Protein AF-A0A0H1BG15-F1 (afdb_monomer)

InterPro domains:
  IPR001283 Cysteine-rich secretory protein-related [PR00837] (9-22)
  IPR001283 Cysteine-rich secretory protein-related [PR00837] (31-47)
  IPR001283 Cysteine-rich secretory protein-related [PR00837] (72-85)
  IPR001283 Cysteine-rich secretory protein-related [PTHR10334] (7-93)
  IPR014044 CAP domain [PF00188] (3-77)
  IPR014044 CAP domain [SM00198] (2-85)
  IPR018244 Allergen V5/Tpx-1-related, conserved site [PS01009] (32-42)
  IPR018244 Allergen V5/Tpx-1-related, conserved site [PS01010] (72-83)
  IPR035940 CAP superfamily [G3DSA:3.40.33.10] (1-97)
  IPR035940 CAP superfamily [SSF55797] (4-93)

Foldseek 3Di:
DDDQDPVRVLVCLCVLVVVADLVQGFDDPSNNSNLFVQFQQWDDKDKDKDAQEAPVPDDPPDPPPPRDHGIDMDMDIPPGTRDGDRVSSNVTPDDDDPPPPPPPPPVVVVVVVVVVVVVVVCCVVVPDD

Organism: NCBI:txid2060906

Structure (mmCIF, N/CA/C/O backbone):
data_AF-A0A0H1BG15-F1
#
_entry.id   AF-A0A0H1BG15-F1
#
loop_
_atom_site.group_PDB
_atom_site.id
_atom_site.type_symbol
_atom_site.label_atom_id
_atom_site.label_alt_id
_atom_site.label_comp_id
_atom_site.label_asym_id
_atom_site.label_entity_id
_atom_site.label_seq_id
_atom_site.pdbx_PDB_ins_code
_atom_site.Cartn_x
_atom_site.Cartn_y
_atom_site.Cartn_z
_atom_site.occupancy
_atom_site.B_iso_or_equiv
_atom_site.auth_seq_id
_atom_site.auth_comp_id
_atom_site.auth_asym_id
_atom_site.auth_atom_id
_atom_site.pdbx_PDB_model_num
ATOM 1 N N . MET A 1 1 ? 14.132 -10.898 -7.887 1.00 65.12 1 MET A N 1
ATOM 2 C CA . MET A 1 1 ? 12.730 -10.472 -7.578 1.00 65.12 1 MET A CA 1
ATOM 3 C C . MET A 1 1 ? 12.191 -9.408 -8.555 1.00 65.12 1 MET A C 1
ATOM 5 O O . MET A 1 1 ? 12.891 -8.433 -8.796 1.00 65.12 1 MET A O 1
ATOM 9 N N . GLY A 1 2 ? 10.955 -9.528 -9.066 1.00 79.50 2 GLY A N 1
ATOM 10 C CA . GLY A 1 2 ? 10.175 -8.401 -9.624 1.00 79.50 2 GLY A CA 1
ATOM 11 C C . GLY A 1 2 ? 9.036 -8.806 -10.576 1.00 79.50 2 GLY A C 1
ATOM 12 O O . GLY A 1 2 ? 8.804 -9.992 -10.800 1.00 79.50 2 GLY A O 1
ATOM 13 N N . TYR A 1 3 ? 8.247 -7.831 -11.048 1.00 88.94 3 TYR A N 1
ATOM 14 C CA . TYR A 1 3 ? 6.899 -8.076 -11.593 1.00 88.94 3 TYR A CA 1
ATOM 15 C C . TYR A 1 3 ? 6.759 -7.761 -13.086 1.00 88.94 3 TYR A C 1
ATOM 17 O O . TYR A 1 3 ? 7.428 -6.881 -13.623 1.00 88.94 3 TYR A O 1
ATOM 25 N N . ALA A 1 4 ? 5.810 -8.414 -13.764 1.00 90.94 4 ALA A N 1
ATOM 26 C CA . ALA A 1 4 ? 5.530 -8.164 -15.184 1.00 90.94 4 ALA A CA 1
ATOM 27 C C . ALA A 1 4 ? 5.068 -6.720 -15.468 1.00 90.94 4 ALA A C 1
ATOM 29 O O . ALA A 1 4 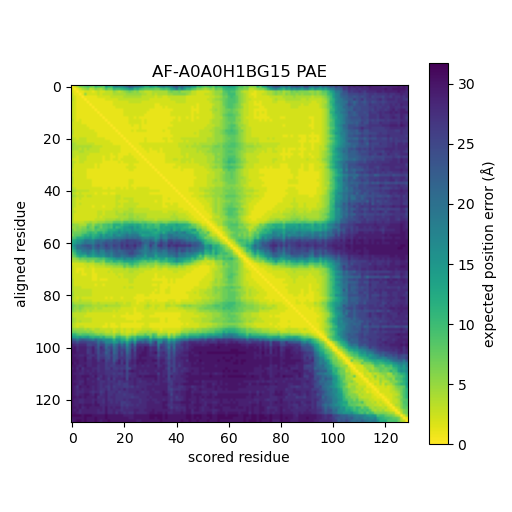? 5.330 -6.175 -16.538 1.00 90.94 4 ALA A O 1
ATOM 30 N N . ASN A 1 5 ? 4.383 -6.087 -14.512 1.00 92.38 5 ASN A N 1
ATOM 31 C CA . ASN A 1 5 ? 4.005 -4.676 -14.536 1.00 92.38 5 ASN A CA 1
ATOM 32 C C . ASN A 1 5 ? 3.673 -4.182 -13.115 1.00 92.38 5 ASN A C 1
ATOM 34 O O . ASN A 1 5 ? 3.608 -4.964 -12.166 1.00 92.38 5 ASN A O 1
ATOM 38 N N . VAL A 1 6 ? 3.441 -2.874 -12.977 1.00 92.62 6 VAL A N 1
ATOM 39 C CA . VAL A 1 6 ? 3.126 -2.234 -11.687 1.00 92.62 6 VAL A CA 1
ATOM 40 C C . VAL A 1 6 ? 1.824 -2.763 -11.083 1.00 92.62 6 VAL A C 1
ATOM 42 O O . VAL A 1 6 ? 1.749 -2.962 -9.875 1.00 92.62 6 VAL A O 1
ATOM 45 N N . THR A 1 7 ? 0.805 -3.017 -11.906 1.00 95.88 7 THR A N 1
ATOM 46 C CA . THR A 1 7 ? -0.481 -3.549 -11.436 1.00 95.88 7 THR A CA 1
ATOM 47 C C . THR A 1 7 ? -0.310 -4.930 -10.814 1.00 95.88 7 THR A C 1
ATOM 49 O O . THR A 1 7 ? -0.852 -5.168 -9.743 1.00 95.88 7 THR A O 1
ATOM 52 N N . ALA A 1 8 ? 0.494 -5.801 -11.427 1.00 96.06 8 ALA A N 1
ATOM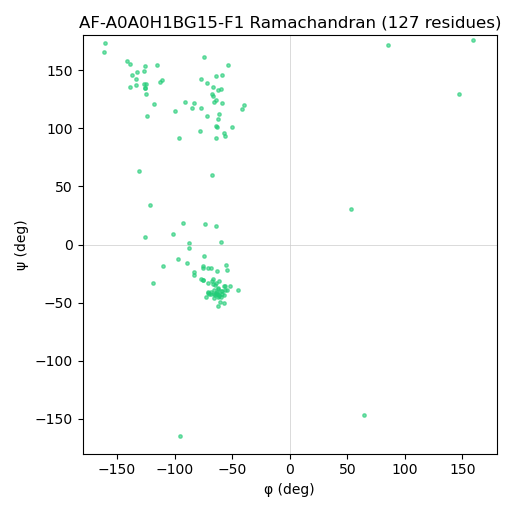 53 C CA . ALA A 1 8 ? 0.799 -7.124 -10.894 1.00 96.06 8 ALA A CA 1
ATOM 54 C C . ALA A 1 8 ? 1.530 -7.048 -9.543 1.00 96.06 8 ALA A C 1
ATOM 56 O O . ALA A 1 8 ? 1.230 -7.839 -8.656 1.00 96.06 8 ALA A O 1
ATOM 57 N N . ALA A 1 9 ? 2.427 -6.071 -9.361 1.00 94.81 9 ALA A N 1
ATOM 58 C CA . ALA A 1 9 ? 3.109 -5.849 -8.084 1.00 94.81 9 ALA A CA 1
ATOM 59 C C . ALA A 1 9 ? 2.124 -5.490 -6.962 1.00 94.81 9 ALA A C 1
ATOM 61 O O . ALA A 1 9 ? 2.086 -6.139 -5.920 1.00 94.81 9 ALA A O 1
ATOM 62 N N . VAL A 1 10 ? 1.280 -4.481 -7.201 1.00 97.00 10 VAL A N 1
ATOM 63 C CA . VAL A 1 10 ? 0.291 -4.023 -6.213 1.00 97.00 10 VAL A CA 1
ATOM 64 C C . VAL A 1 10 ? -0.782 -5.086 -5.966 1.00 97.00 10 VAL A C 1
ATOM 66 O O . VAL A 1 10 ? -1.264 -5.224 -4.844 1.00 97.00 10 VAL A O 1
ATOM 69 N N . GLN A 1 11 ? -1.149 -5.855 -6.993 1.00 97.75 11 GLN A N 1
ATOM 70 C CA . GLN A 1 11 ? -2.079 -6.969 -6.851 1.00 97.75 11 GLN A CA 1
ATOM 71 C C . GLN A 1 11 ? -1.489 -8.083 -5.983 1.00 97.75 11 GLN A C 1
ATOM 73 O O . GLN A 1 11 ? -2.164 -8.512 -5.057 1.00 97.75 11 GLN A O 1
ATOM 78 N N . ALA A 1 12 ? -0.235 -8.488 -6.208 1.00 96.81 12 ALA A N 1
ATOM 79 C CA . ALA A 1 12 ? 0.423 -9.507 -5.390 1.00 96.81 12 ALA A CA 1
ATOM 80 C C . ALA A 1 12 ? 0.457 -9.113 -3.904 1.00 96.81 12 ALA A C 1
ATOM 82 O O . ALA A 1 12 ? 0.100 -9.914 -3.045 1.00 96.81 12 ALA A O 1
ATOM 83 N N . TRP A 1 13 ? 0.782 -7.851 -3.606 1.00 97.94 13 TRP A N 1
ATOM 84 C CA . TRP A 1 13 ? 0.690 -7.294 -2.253 1.00 97.94 13 TRP A CA 1
ATOM 85 C C . TRP A 1 13 ? -0.732 -7.346 -1.679 1.00 97.94 13 TRP A C 1
ATOM 87 O O . TRP A 1 13 ? -0.917 -7.602 -0.494 1.00 97.94 13 TRP A O 1
ATOM 97 N N . GLY A 1 14 ? -1.751 -7.077 -2.498 1.00 97.94 14 GLY A N 1
ATOM 98 C CA . GLY A 1 14 ? -3.155 -7.145 -2.091 1.00 97.94 14 GLY A CA 1
ATOM 99 C C . GLY A 1 14 ? -3.659 -8.574 -1.868 1.00 97.94 14 GLY A C 1
ATOM 100 O O . GLY A 1 14 ? -4.487 -8.794 -0.982 1.00 97.94 14 GLY A O 1
ATOM 101 N N . ASP A 1 15 ? -3.153 -9.537 -2.636 1.00 98.12 15 ASP A N 1
ATOM 102 C CA . ASP A 1 15 ? -3.559 -10.944 -2.598 1.00 98.12 15 ASP A CA 1
ATOM 103 C C . ASP A 1 15 ? -3.085 -11.659 -1.321 1.00 98.12 15 ASP A C 1
ATOM 105 O O . ASP A 1 15 ? -3.727 -12.618 -0.885 1.00 98.12 15 ASP A O 1
ATOM 109 N N . GLU A 1 16 ? -2.075 -11.123 -0.622 1.00 98.38 16 GLU A N 1
ATOM 110 C CA . GLU A 1 16 ? -1.697 -11.556 0.736 1.00 98.38 16 GLU A CA 1
ATOM 111 C C . GLU A 1 16 ? -2.865 -11.490 1.735 1.00 98.38 16 GLU A C 1
ATOM 113 O O . GLU A 1 16 ? -2.853 -12.158 2.769 1.00 98.38 16 GLU A O 1
ATOM 118 N N . ARG A 1 17 ? -3.928 -10.742 1.411 1.00 97.44 17 ARG A N 1
ATOM 119 C CA . ARG A 1 17 ? -5.215 -10.791 2.112 1.00 97.44 17 ARG A CA 1
ATOM 120 C C . ARG A 1 17 ? -5.684 -12.217 2.394 1.00 97.44 17 ARG A C 1
ATOM 122 O O . ARG A 1 17 ? -6.290 -12.447 3.437 1.00 97.44 17 ARG A O 1
ATOM 129 N N . ALA A 1 18 ? -5.472 -13.141 1.457 1.00 97.00 18 ALA A N 1
ATOM 130 C CA . ALA A 1 18 ? -5.900 -14.531 1.591 1.00 97.00 18 ALA A CA 1
ATOM 131 C C . ALA A 1 18 ? -5.208 -15.262 2.755 1.00 97.00 18 ALA A C 1
ATOM 133 O O . ALA A 1 18 ? -5.751 -16.239 3.264 1.00 97.00 18 ALA A O 1
ATOM 134 N N . LEU A 1 19 ? -4.040 -14.775 3.184 1.00 97.69 19 LEU A N 1
ATOM 135 C CA . LEU A 1 19 ? -3.244 -15.320 4.283 1.00 97.69 19 LEU A CA 1
ATOM 136 C C . LEU A 1 19 ? -3.481 -14.576 5.611 1.00 97.69 19 LEU A C 1
ATOM 138 O O . LEU A 1 19 ? -3.066 -15.047 6.669 1.00 97.69 19 LEU A O 1
ATOM 142 N N . PHE A 1 20 ? -4.146 -13.416 5.587 1.00 97.50 20 PHE A N 1
ATOM 143 C CA . PHE A 1 20 ? -4.364 -12.600 6.781 1.00 97.50 20 PHE A CA 1
ATOM 144 C C . PHE A 1 20 ? -5.479 -13.170 7.676 1.00 97.50 20 PHE A C 1
ATOM 146 O O . PHE A 1 20 ? -6.649 -13.211 7.292 1.00 97.50 20 PHE A O 1
ATOM 153 N N . ASP A 1 21 ? -5.123 -13.559 8.905 1.00 96.62 21 ASP A N 1
ATOM 154 C CA . ASP A 1 21 ? -6.060 -14.002 9.947 1.00 96.62 21 ASP A CA 1
ATOM 155 C C . ASP A 1 21 ? -6.748 -12.783 10.595 1.00 96.62 21 ASP A C 1
ATOM 157 O O . ASP A 1 21 ? -6.195 -12.130 11.484 1.00 96.62 21 ASP A O 1
ATOM 161 N N . PHE A 1 22 ? -7.961 -12.468 10.131 1.00 95.88 22 PHE A N 1
ATOM 162 C CA . PHE A 1 22 ? -8.766 -11.355 10.650 1.00 95.88 22 PHE A CA 1
ATOM 163 C C . PHE A 1 22 ? -9.274 -11.577 12.084 1.00 95.88 22 PHE A C 1
ATOM 165 O O . PHE A 1 22 ? -9.594 -10.592 12.747 1.00 95.88 22 PHE A O 1
ATOM 172 N N . ASP A 1 23 ? -9.322 -12.821 12.575 1.00 95.81 23 ASP A N 1
ATOM 173 C CA . ASP A 1 23 ? -9.747 -13.137 13.946 1.00 95.81 23 ASP A CA 1
ATOM 174 C C . ASP A 1 23 ? -8.595 -12.965 14.948 1.00 95.81 23 ASP A C 1
ATOM 176 O O . ASP A 1 23 ? -8.804 -12.746 16.144 1.00 95.81 23 ASP A O 1
ATOM 180 N N . ARG A 1 24 ? -7.3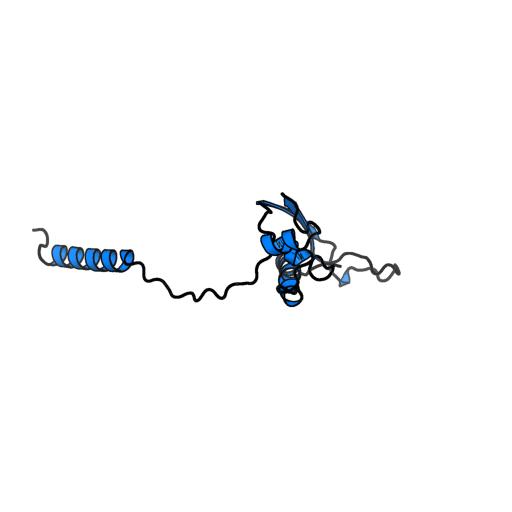46 -13.052 14.472 1.00 96.00 24 ARG A N 1
ATOM 181 C CA . ARG A 1 24 ? -6.132 -12.816 15.269 1.00 96.00 24 ARG A CA 1
ATOM 182 C C . ARG A 1 24 ? -5.183 -11.858 14.547 1.00 96.00 24 ARG A C 1
ATOM 184 O O . ARG A 1 24 ? -4.039 -12.230 14.262 1.00 96.00 24 ARG A O 1
ATOM 191 N N . PRO A 1 25 ? -5.612 -10.608 14.316 1.00 97.06 25 PRO A N 1
ATOM 192 C CA . PRO A 1 25 ? -4.879 -9.681 13.473 1.00 97.06 25 PRO A CA 1
ATOM 193 C C . PRO A 1 25 ? -3.548 -9.290 14.130 1.00 97.06 25 PRO A C 1
ATOM 195 O O . PRO A 1 25 ? -3.483 -8.935 15.312 1.00 97.06 25 PRO A O 1
ATOM 198 N N . ARG A 1 26 ? -2.462 -9.408 13.362 1.00 96.62 26 ARG A N 1
ATOM 199 C CA . ARG A 1 26 ? -1.087 -9.100 13.779 1.00 96.62 26 ARG A CA 1
ATOM 200 C C . ARG A 1 26 ? -0.190 -8.909 12.561 1.00 96.62 26 ARG A C 1
ATOM 202 O O . ARG A 1 26 ? -0.525 -9.352 11.466 1.00 96.62 26 ARG A O 1
ATOM 209 N N . PHE A 1 27 ? 0.991 -8.340 12.777 1.00 97.75 27 PHE A N 1
ATOM 210 C CA . PHE A 1 27 ? 2.037 -8.342 11.760 1.00 97.75 27 PHE A CA 1
ATOM 211 C C . PHE A 1 27 ? 2.552 -9.768 11.502 1.00 97.75 27 PHE A C 1
ATOM 213 O O . PHE A 1 27 ? 2.844 -10.520 12.440 1.00 97.75 27 PHE A O 1
ATOM 220 N N . THR A 1 28 ? 2.705 -10.108 10.225 1.00 97.69 28 THR A N 1
ATOM 221 C CA . THR A 1 28 ? 3.475 -11.256 9.739 1.00 97.69 28 THR A CA 1
ATOM 222 C C . THR A 1 28 ? 4.247 -10.823 8.496 1.00 97.69 28 THR A C 1
ATOM 224 O O . THR A 1 28 ? 3.842 -9.873 7.823 1.00 97.69 28 THR A O 1
ATOM 227 N N . HIS A 1 29 ? 5.352 -11.502 8.183 1.00 96.81 29 HIS A N 1
ATOM 228 C CA . HIS A 1 29 ? 6.116 -11.188 6.974 1.00 96.81 29 HIS A CA 1
ATOM 229 C C . HIS A 1 29 ? 5.328 -11.514 5.690 1.00 96.81 29 HIS A C 1
ATOM 231 O O . HIS A 1 29 ? 5.470 -10.812 4.699 1.00 96.81 29 HIS A O 1
ATOM 237 N N . GLU A 1 30 ? 4.444 -12.515 5.742 1.00 97.25 30 GLU A N 1
ATOM 238 C CA . GLU A 1 30 ? 3.617 -12.987 4.619 1.00 97.25 30 GLU A CA 1
ATOM 239 C C . GLU A 1 30 ? 2.446 -12.058 4.276 1.00 97.25 30 GLU A C 1
ATOM 241 O O . GLU A 1 30 ? 1.872 -12.173 3.200 1.00 97.25 30 GLU A O 1
ATOM 246 N N . THR A 1 31 ? 2.053 -11.174 5.200 1.00 98.19 31 THR A N 1
ATOM 247 C CA . THR A 1 31 ? 0.860 -10.318 5.052 1.00 98.19 31 THR A CA 1
ATOM 248 C C . THR A 1 31 ? 1.145 -8.831 5.224 1.00 98.19 31 THR A C 1
ATOM 250 O O . THR A 1 31 ? 0.214 -8.026 5.336 1.00 98.19 31 THR A O 1
ATOM 253 N N . GLY A 1 32 ? 2.422 -8.468 5.351 1.00 98.12 32 GLY A N 1
ATOM 254 C CA . GLY A 1 32 ? 2.846 -7.115 5.685 1.00 98.12 32 GLY A CA 1
ATOM 255 C C . GLY A 1 32 ? 2.541 -6.106 4.580 1.00 98.12 32 GLY A C 1
ATOM 256 O O . GLY A 1 32 ? 2.249 -4.945 4.886 1.00 98.12 32 GLY A O 1
ATOM 257 N N . HIS A 1 33 ? 2.564 -6.519 3.310 1.00 98.31 33 HIS A N 1
ATOM 258 C CA . HIS A 1 33 ? 2.227 -5.618 2.214 1.00 98.31 33 HIS A CA 1
ATOM 259 C C . HIS A 1 33 ? 0.722 -5.354 2.192 1.00 98.31 33 HIS A C 1
ATOM 261 O O . HIS A 1 33 ? 0.316 -4.190 2.132 1.00 98.31 33 HIS A O 1
ATOM 267 N N . PHE A 1 34 ? -0.106 -6.396 2.339 1.00 98.56 34 PHE A N 1
ATOM 268 C CA . PHE A 1 34 ? -1.560 -6.233 2.417 1.00 98.56 34 PHE A CA 1
ATOM 269 C C . PHE A 1 34 ? -1.964 -5.299 3.557 1.00 98.56 34 PHE A C 1
ATOM 271 O O . PHE A 1 34 ? -2.715 -4.346 3.331 1.00 98.56 34 PHE A O 1
ATOM 278 N N . SER A 1 35 ? -1.458 -5.528 4.773 1.00 98.50 35 SER A N 1
ATOM 279 C CA . SER A 1 35 ? -1.852 -4.721 5.930 1.00 98.50 35 SER A CA 1
ATOM 280 C C . SER A 1 35 ? -1.433 -3.256 5.798 1.00 98.50 35 SER A C 1
ATOM 282 O O . SER A 1 35 ? -2.182 -2.384 6.233 1.00 98.50 35 SER A O 1
ATOM 284 N N . GLN A 1 36 ? -0.304 -2.962 5.143 1.00 98.69 36 GLN A N 1
ATOM 285 C CA . GLN A 1 36 ? 0.094 -1.587 4.837 1.00 98.69 36 GLN A CA 1
ATOM 286 C C . GLN A 1 36 ? -0.794 -0.956 3.755 1.00 98.69 36 GLN A C 1
ATOM 288 O O . GLN A 1 36 ? -1.180 0.206 3.892 1.00 98.69 36 GLN A O 1
ATOM 293 N N . LEU A 1 37 ? -1.146 -1.703 2.703 1.00 98.12 37 LEU A N 1
ATOM 294 C CA . LEU A 1 37 ? -2.003 -1.213 1.618 1.00 98.12 37 LEU A CA 1
ATOM 295 C C . LEU A 1 37 ? -3.375 -0.753 2.116 1.00 98.12 37 LEU A C 1
ATOM 297 O O . LEU A 1 37 ? -3.902 0.247 1.631 1.00 98.12 37 LEU A O 1
ATOM 301 N N . VAL A 1 38 ? -3.960 -1.482 3.069 1.00 97.88 38 VAL A N 1
ATOM 302 C CA . VAL A 1 38 ? -5.317 -1.210 3.573 1.00 97.88 38 VAL A CA 1
ATOM 303 C C . VAL A 1 38 ? -5.340 -0.481 4.914 1.00 97.88 38 VAL A C 1
ATOM 305 O O . VAL A 1 38 ? -6.407 -0.351 5.514 1.00 97.88 38 VAL A O 1
ATOM 308 N N . TRP A 1 39 ? -4.189 -0.005 5.392 1.00 98.62 39 TRP A N 1
ATOM 309 C CA . TRP A 1 39 ? -4.068 0.616 6.705 1.00 98.62 39 TRP A CA 1
ATOM 310 C C . TRP A 1 39 ? -4.929 1.884 6.813 1.00 98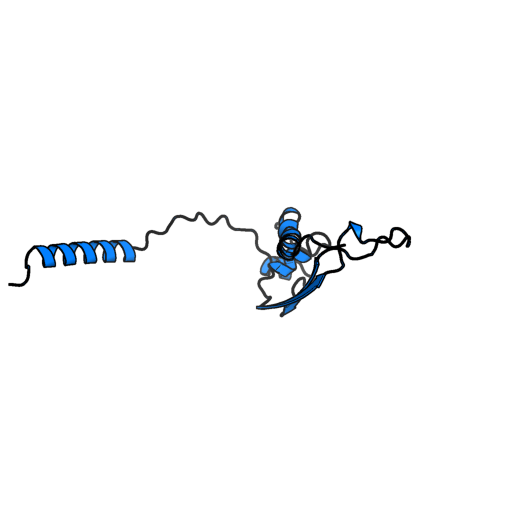.62 39 TRP A C 1
ATOM 312 O O . TRP A 1 39 ? -4.595 2.931 6.257 1.00 98.62 39 TRP A O 1
ATOM 322 N N . LYS A 1 40 ? -6.029 1.818 7.575 1.00 98.38 40 LYS A N 1
ATOM 323 C CA . LYS A 1 40 ? -7.016 2.911 7.717 1.00 98.38 40 LYS A CA 1
ATOM 324 C C . LYS A 1 40 ? -6.403 4.267 8.095 1.00 98.38 40 LYS A C 1
ATOM 326 O O . LYS A 1 40 ? -6.913 5.311 7.690 1.00 98.38 40 LYS A O 1
ATOM 331 N N . GLY A 1 41 ? -5.362 4.265 8.926 1.00 98.25 41 GLY A N 1
ATOM 332 C CA . GLY A 1 41 ? -4.703 5.472 9.422 1.00 98.25 41 GLY A CA 1
ATOM 333 C C . GLY A 1 41 ? -3.805 6.171 8.400 1.00 98.25 41 GLY A C 1
ATOM 334 O O . GLY A 1 41 ? -3.530 7.360 8.564 1.00 98.25 41 GLY A O 1
ATOM 335 N N . THR A 1 42 ? -3.373 5.471 7.348 1.00 98.62 42 THR A N 1
ATOM 336 C CA . THR A 1 42 ? -2.508 6.019 6.300 1.00 98.62 42 THR A CA 1
ATOM 337 C C . THR A 1 42 ? -3.302 6.987 5.424 1.00 98.62 42 THR A C 1
ATOM 339 O O . THR A 1 42 ? -4.468 6.758 5.110 1.00 98.62 42 THR A O 1
ATOM 342 N N . ARG A 1 43 ? -2.687 8.112 5.050 1.00 98.44 43 ARG A N 1
ATOM 343 C CA . ARG A 1 43 ? -3.354 9.219 4.344 1.00 98.44 43 ARG A CA 1
ATOM 344 C C . ARG A 1 43 ? -2.770 9.507 2.978 1.00 98.44 43 ARG A C 1
ATOM 346 O O . ARG A 1 43 ? -3.505 9.906 2.082 1.00 98.44 43 ARG A O 1
ATOM 353 N N . THR A 1 44 ? -1.473 9.316 2.821 1.00 98.44 44 THR A N 1
ATOM 354 C CA . THR A 1 44 ? -0.766 9.562 1.575 1.00 98.44 44 THR A CA 1
ATOM 355 C C . THR A 1 44 ? 0.131 8.384 1.245 1.00 98.44 44 THR A C 1
ATOM 357 O O . THR A 1 44 ? 0.645 7.691 2.126 1.00 98.44 44 THR A O 1
ATOM 360 N N . VAL A 1 45 ? 0.301 8.162 -0.053 1.00 98.44 45 VAL A N 1
ATOM 361 C CA . VAL A 1 45 ? 1.219 7.179 -0.614 1.00 98.44 45 VAL A CA 1
ATOM 362 C C . VAL A 1 45 ? 1.997 7.840 -1.745 1.00 98.44 45 VAL A C 1
ATOM 364 O O . VAL A 1 45 ? 1.430 8.587 -2.542 1.00 98.44 45 VAL A O 1
ATOM 367 N N . GLY A 1 46 ? 3.299 7.582 -1.800 1.00 98.31 46 GLY A N 1
ATOM 368 C CA . GLY A 1 46 ? 4.159 7.938 -2.923 1.00 98.31 46 GLY A CA 1
ATOM 369 C C . GLY A 1 46 ? 4.894 6.698 -3.405 1.00 98.31 46 GLY A C 1
ATOM 370 O O . GLY A 1 46 ? 5.404 5.942 -2.583 1.00 98.31 46 GLY A O 1
ATOM 371 N N . CYS A 1 47 ? 4.947 6.477 -4.717 1.00 98.00 47 CYS A N 1
ATOM 372 C CA . CYS A 1 47 ? 5.575 5.291 -5.291 1.00 98.00 47 CYS A CA 1
ATOM 373 C C . CYS A 1 47 ? 6.619 5.652 -6.348 1.00 98.00 47 CYS A C 1
ATOM 375 O O . CYS A 1 47 ? 6.480 6.638 -7.071 1.00 98.00 47 CYS A O 1
ATOM 377 N N . ALA A 1 48 ? 7.631 4.802 -6.466 1.00 97.06 48 ALA A N 1
ATOM 378 C CA . ALA A 1 48 ? 8.622 4.814 -7.528 1.00 97.06 48 ALA A CA 1
ATOM 379 C C . ALA A 1 48 ? 8.680 3.434 -8.184 1.00 97.06 48 ALA A C 1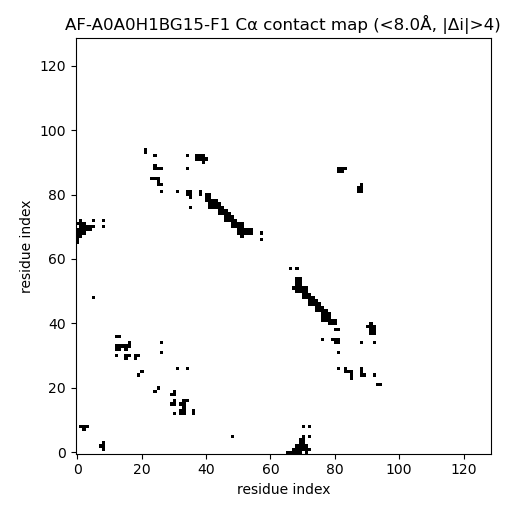
ATOM 381 O O . ALA A 1 48 ? 8.366 2.415 -7.564 1.00 97.06 48 ALA A O 1
ATOM 382 N N . ARG A 1 49 ? 9.083 3.407 -9.454 1.00 94.12 49 ARG A N 1
ATOM 383 C CA . ARG A 1 49 ? 9.296 2.164 -10.192 1.00 94.12 49 ARG A CA 1
ATOM 384 C C . ARG A 1 49 ? 10.567 2.234 -11.016 1.00 94.12 49 ARG A C 1
ATOM 386 O O . ARG A 1 49 ? 10.878 3.286 -11.572 1.00 94.12 49 ARG A O 1
ATOM 393 N N . PHE A 1 50 ? 11.235 1.101 -11.141 1.00 93.56 50 PHE A N 1
ATOM 394 C CA . PHE A 1 50 ? 12.402 0.924 -11.990 1.00 93.56 50 PHE A CA 1
ATOM 395 C C . PHE A 1 50 ? 12.252 -0.372 -12.789 1.00 93.56 50 PHE A C 1
ATOM 397 O O . PHE A 1 50 ? 11.681 -1.341 -12.288 1.00 93.56 50 PHE A O 1
ATOM 404 N N . TYR A 1 51 ? 12.696 -0.372 -14.044 1.00 91.81 51 TYR A N 1
ATOM 405 C CA . TYR A 1 51 ? 12.682 -1.569 -14.881 1.00 91.81 51 TYR A CA 1
ATOM 406 C C . TYR A 1 51 ? 14.079 -2.181 -14.896 1.00 91.81 51 TYR A C 1
ATOM 408 O O . TYR A 1 51 ? 15.009 -1.564 -15.409 1.00 91.81 51 TYR A O 1
ATOM 416 N N . CYS A 1 52 ? 14.211 -3.381 -14.338 1.00 89.00 52 CYS A N 1
ATOM 417 C CA . CYS A 1 52 ? 15.482 -4.082 -14.155 1.00 89.00 52 CYS A CA 1
ATOM 418 C C . CYS A 1 52 ? 15.828 -5.031 -15.318 1.00 89.00 52 CYS A C 1
ATOM 420 O O . CYS A 1 52 ? 16.635 -5.932 -15.141 1.00 89.00 52 CYS A O 1
ATOM 422 N N . GLY A 1 53 ? 15.207 -4.873 -16.491 1.00 87.75 53 GLY A N 1
ATOM 423 C CA . GLY A 1 53 ? 15.377 -5.807 -17.612 1.00 87.75 53 GLY A CA 1
ATOM 424 C C . GLY A 1 53 ? 14.434 -7.011 -17.543 1.00 87.75 53 GLY A C 1
ATOM 425 O O . GLY A 1 53 ? 13.676 -7.189 -16.588 1.00 87.75 53 GLY A O 1
ATOM 426 N N . GLY A 1 54 ? 14.412 -7.811 -18.604 1.00 84.31 54 GLY A N 1
ATOM 427 C CA . GLY A 1 54 ? 13.640 -9.047 -18.664 1.00 84.31 54 GLY A CA 1
ATOM 428 C C . GLY A 1 54 ? 14.276 -10.158 -17.828 1.00 84.31 54 GLY A C 1
ATOM 429 O O . GLY A 1 54 ? 15.463 -10.127 -17.529 1.00 84.31 54 GLY A O 1
ATOM 430 N N . TYR A 1 55 ? 13.498 -11.190 -17.484 1.00 75.06 55 TYR A N 1
ATOM 431 C CA . TYR A 1 55 ? 14.046 -12.382 -16.818 1.00 75.06 55 TYR A CA 1
ATOM 432 C C . TYR A 1 55 ? 15.181 -13.026 -17.633 1.00 75.06 55 TYR A C 1
ATOM 434 O O . TYR A 1 55 ? 16.153 -13.492 -17.057 1.00 75.06 55 TYR A O 1
ATOM 442 N N . ALA A 1 56 ? 15.060 -13.000 -18.964 1.00 74.75 56 ALA A N 1
ATOM 443 C CA . ALA A 1 56 ? 16.045 -13.541 -19.898 1.00 74.75 56 ALA A CA 1
ATOM 444 C C . ALA A 1 56 ? 17.315 -12.681 -20.046 1.00 74.75 56 ALA A C 1
ATOM 446 O O . ALA A 1 56 ? 18.265 -13.134 -20.671 1.00 74.75 56 ALA A O 1
ATOM 447 N N . ASP A 1 57 ? 17.325 -11.458 -19.502 1.00 71.62 57 ASP A N 1
ATOM 448 C CA . ASP A 1 57 ? 18.497 -10.572 -19.521 1.00 71.62 57 ASP A CA 1
ATOM 449 C C . ASP A 1 57 ? 19.426 -10.825 -18.318 1.00 71.62 57 ASP A C 1
ATOM 451 O O . ASP A 1 57 ? 20.444 -10.146 -18.170 1.00 71.62 57 ASP A O 1
ATOM 455 N N . ARG A 1 58 ? 19.080 -11.792 -17.452 1.00 69.12 58 ARG A N 1
ATOM 456 C CA . ARG A 1 58 ? 19.968 -12.275 -16.395 1.00 69.12 58 ARG A CA 1
ATOM 457 C C . ARG A 1 58 ? 21.219 -12.887 -17.003 1.00 69.12 58 ARG A C 1
ATOM 459 O O . ARG A 1 58 ? 21.133 -13.709 -17.913 1.00 69.12 58 ARG A O 1
ATOM 466 N N . ARG A 1 59 ? 22.372 -12.513 -16.460 1.00 68.00 59 ARG A N 1
ATOM 467 C CA . ARG A 1 59 ? 23.574 -13.327 -16.591 1.00 68.00 59 ARG A CA 1
ATOM 468 C C . ARG A 1 59 ? 23.501 -14.393 -15.511 1.00 68.00 59 ARG A C 1
ATOM 470 O O . ARG A 1 59 ? 23.440 -14.047 -14.342 1.00 68.00 59 ARG A O 1
ATOM 477 N N . ASP A 1 60 ? 23.527 -15.659 -15.908 1.00 63.66 60 ASP A N 1
ATOM 478 C CA . ASP A 1 60 ? 23.646 -16.809 -14.997 1.00 63.66 60 ASP A CA 1
ATOM 479 C C . ASP A 1 60 ? 25.084 -16.935 -14.432 1.00 63.66 60 ASP A C 1
ATOM 481 O O . ASP A 1 60 ? 25.504 -18.004 -13.994 1.00 63.66 60 ASP A O 1
ATOM 485 N N . ASP A 1 61 ? 25.875 -15.860 -14.520 1.00 63.56 61 ASP A N 1
ATOM 486 C CA . ASP A 1 61 ? 27.323 -15.853 -14.315 1.00 63.56 61 ASP A CA 1
ATOM 487 C C . ASP A 1 61 ? 27.692 -15.601 -12.838 1.00 63.56 61 ASP A C 1
ATOM 489 O O . ASP A 1 61 ? 28.826 -15.870 -12.442 1.00 63.56 61 ASP A O 1
ATOM 493 N N . ASP A 1 62 ? 26.742 -15.109 -12.037 1.00 56.84 62 ASP A N 1
ATOM 494 C CA . ASP A 1 62 ? 26.905 -14.775 -10.625 1.00 56.84 62 ASP A CA 1
ATOM 495 C C . ASP A 1 62 ? 25.956 -15.669 -9.799 1.00 56.84 62 ASP A C 1
ATOM 497 O O . ASP A 1 62 ? 24.743 -15.638 -9.994 1.00 56.84 62 ASP A O 1
ATOM 501 N N . ASP A 1 63 ? 26.492 -16.470 -8.868 1.00 57.69 63 ASP A N 1
ATOM 502 C CA . ASP A 1 63 ? 25.750 -17.351 -7.933 1.00 57.69 63 ASP A CA 1
ATOM 503 C C . ASP A 1 63 ? 24.840 -16.573 -6.934 1.00 57.69 63 ASP A C 1
ATOM 505 O O . ASP A 1 63 ? 24.401 -17.112 -5.915 1.00 57.69 63 ASP A O 1
ATOM 509 N N . ASP A 1 64 ? 24.555 -15.298 -7.206 1.00 58.41 64 ASP A N 1
ATOM 510 C CA . ASP A 1 64 ? 23.720 -14.416 -6.401 1.00 58.41 64 ASP A CA 1
ATOM 511 C C . ASP A 1 64 ? 22.285 -14.398 -6.973 1.00 58.41 64 ASP A C 1
ATOM 513 O O . ASP A 1 64 ? 21.917 -13.576 -7.812 1.00 58.41 64 ASP A O 1
ATOM 517 N N . ASP A 1 65 ? 21.423 -15.287 -6.465 1.00 60.28 65 ASP A N 1
ATOM 518 C CA . ASP A 1 65 ? 19.980 -15.383 -6.787 1.00 60.28 65 ASP A CA 1
ATOM 519 C C . ASP A 1 65 ? 19.156 -14.100 -6.471 1.00 60.28 65 ASP A C 1
ATOM 521 O O . ASP A 1 65 ? 17.931 -14.047 -6.663 1.00 60.28 65 ASP A O 1
ATOM 525 N N . ASP A 1 66 ? 19.804 -13.038 -5.990 1.00 65.94 66 ASP A N 1
ATOM 526 C CA . ASP A 1 66 ? 19.182 -11.817 -5.475 1.00 65.94 66 ASP A CA 1
ATOM 527 C C . ASP A 1 66 ? 18.885 -10.754 -6.548 1.00 65.94 66 ASP A C 1
ATOM 529 O O . ASP A 1 66 ? 18.231 -9.741 -6.263 1.00 65.94 66 ASP A O 1
ATOM 533 N N . ASP A 1 67 ? 19.264 -10.987 -7.807 1.00 71.69 67 ASP A N 1
ATOM 534 C CA . ASP A 1 67 ? 19.065 -10.005 -8.871 1.00 71.69 67 ASP A CA 1
ATOM 535 C C . ASP A 1 67 ? 17.587 -9.637 -9.085 1.00 71.69 67 ASP A C 1
ATOM 537 O O . ASP A 1 67 ? 16.669 -10.471 -9.187 1.00 71.69 67 ASP A O 1
ATOM 541 N N . ALA A 1 68 ? 17.318 -8.336 -9.189 1.00 78.81 68 ALA A N 1
ATOM 542 C CA . ALA A 1 68 ? 15.996 -7.822 -9.519 1.00 78.81 68 ALA A CA 1
ATOM 543 C C . ALA A 1 68 ? 15.716 -7.965 -11.024 1.00 78.81 68 ALA A C 1
ATOM 545 O O . ALA A 1 68 ? 16.593 -7.768 -11.852 1.00 78.81 68 ALA A O 1
ATOM 546 N N . TYR A 1 69 ? 14.479 -8.291 -11.398 1.00 86.38 69 TYR A N 1
ATOM 547 C CA . TYR A 1 69 ? 14.055 -8.411 -12.800 1.00 86.38 69 TYR A CA 1
ATOM 548 C C . TYR A 1 69 ? 12.653 -7.865 -12.993 1.00 86.38 69 TYR A C 1
ATOM 550 O O . TYR A 1 69 ? 11.867 -7.814 -12.056 1.00 86.38 69 TYR A O 1
ATOM 558 N N . GLY A 1 70 ? 12.302 -7.492 -14.216 1.00 91.12 70 GLY A N 1
ATOM 559 C CA . GLY A 1 70 ? 11.014 -6.882 -14.511 1.00 91.12 70 GLY A CA 1
ATOM 560 C C . GLY A 1 70 ? 10.862 -5.525 -13.823 1.00 91.12 70 GLY A C 1
ATOM 561 O O . GLY A 1 70 ? 11.818 -4.765 -13.671 1.00 91.12 70 GLY A O 1
ATOM 562 N N . TRP A 1 71 ? 9.638 -5.194 -13.423 1.00 92.06 71 TRP A N 1
ATOM 563 C CA . TRP A 1 71 ? 9.332 -3.966 -12.699 1.00 92.06 71 TRP A CA 1
ATOM 564 C C . TRP A 1 71 ? 9.564 -4.142 -11.201 1.00 92.06 71 TRP A C 1
ATOM 566 O O . TRP A 1 71 ? 8.860 -4.902 -10.532 1.00 92.06 71 TRP A O 1
ATOM 576 N N . TYR A 1 72 ? 10.505 -3.366 -10.675 1.00 92.69 72 TYR A N 1
ATOM 577 C CA . TYR A 1 72 ? 10.702 -3.150 -9.251 1.00 92.69 72 TYR A CA 1
ATOM 578 C C . TYR A 1 72 ? 9.882 -1.935 -8.812 1.00 92.69 72 TYR A C 1
ATOM 580 O O . TYR A 1 72 ? 10.027 -0.850 -9.379 1.00 92.69 72 TYR A O 1
ATOM 588 N N . VAL A 1 73 ? 8.987 -2.115 -7.840 1.00 94.56 73 VAL A N 1
ATOM 589 C CA . VAL A 1 73 ? 8.048 -1.080 -7.385 1.00 94.56 73 VAL A CA 1
ATOM 590 C C . VAL A 1 73 ? 8.204 -0.897 -5.886 1.00 94.56 73 VAL A C 1
ATOM 592 O O . VAL A 1 73 ? 8.145 -1.862 -5.131 1.00 94.56 73 VAL A O 1
ATOM 595 N N . VAL A 1 74 ? 8.365 0.351 -5.459 1.00 95.62 74 VAL A N 1
ATOM 596 C CA . VAL A 1 74 ? 8.459 0.729 -4.047 1.00 95.62 74 VAL A CA 1
ATOM 597 C C . VAL A 1 74 ? 7.410 1.787 -3.768 1.00 95.62 74 VAL A C 1
ATOM 599 O O . VAL A 1 74 ? 7.285 2.744 -4.530 1.00 95.62 74 VAL A O 1
ATOM 602 N N . CYS A 1 75 ? 6.684 1.640 -2.664 1.00 97.88 75 CYS A N 1
ATOM 603 C CA . CYS A 1 75 ? 5.744 2.640 -2.177 1.00 97.88 75 CYS A CA 1
ATOM 604 C C . CYS A 1 75 ? 6.058 2.989 -0.721 1.00 97.88 75 CYS A C 1
ATOM 606 O O . CYS A 1 75 ? 6.348 2.113 0.089 1.00 97.88 75 CYS A O 1
ATOM 608 N N . GLN A 1 76 ? 5.983 4.277 -0.405 1.00 98.38 76 GLN A N 1
ATOM 609 C CA . GLN A 1 76 ? 6.121 4.838 0.933 1.00 98.38 76 GLN A CA 1
ATOM 610 C C . GLN A 1 76 ? 4.780 5.416 1.375 1.00 98.38 76 GLN A C 1
ATOM 612 O O . GLN A 1 76 ? 4.079 6.043 0.578 1.00 98.38 76 GLN A O 1
ATOM 617 N N . TYR A 1 77 ? 4.438 5.222 2.646 1.00 98.56 77 TYR A N 1
ATOM 618 C CA . TYR A 1 77 ? 3.117 5.519 3.197 1.00 98.56 77 TYR A CA 1
ATOM 619 C C . TYR A 1 77 ? 3.230 6.455 4.400 1.00 98.56 77 TYR A C 1
ATOM 621 O O . TYR A 1 77 ? 4.096 6.267 5.255 1.00 98.56 77 TYR A O 1
ATOM 629 N N . PHE A 1 78 ? 2.342 7.448 4.490 1.00 98.19 78 PHE A N 1
ATOM 630 C CA . PHE A 1 78 ? 2.295 8.369 5.625 1.00 98.19 78 PHE A CA 1
ATOM 631 C C . PHE A 1 78 ? 0.853 8.683 6.077 1.00 98.19 78 PHE A C 1
ATOM 633 O O . PHE A 1 78 ? -0.001 8.983 5.241 1.00 98.19 78 PHE A O 1
ATOM 640 N N . PRO A 1 79 ? 0.544 8.676 7.388 1.00 98.44 79 PRO A N 1
ATOM 641 C CA . PRO A 1 79 ? 1.310 8.050 8.468 1.00 98.44 79 PRO A CA 1
ATOM 642 C C . PRO A 1 79 ? 1.600 6.568 8.193 1.00 98.44 79 PRO A C 1
ATOM 644 O O . PRO A 1 79 ? 0.871 5.924 7.431 1.00 98.44 79 PRO A O 1
ATOM 647 N N . VAL A 1 80 ? 2.678 6.056 8.792 1.00 98.00 80 VAL A N 1
ATOM 648 C CA . VAL A 1 80 ? 3.123 4.671 8.588 1.00 98.00 80 VAL A CA 1
ATOM 649 C C . VAL A 1 80 ? 2.081 3.678 9.103 1.00 98.00 80 VAL A C 1
ATOM 651 O O . VAL A 1 80 ? 1.391 3.941 10.093 1.00 98.00 80 VAL A O 1
ATOM 654 N N . GLY A 1 81 ? 1.959 2.547 8.414 1.00 98.44 81 GLY A N 1
ATOM 655 C CA . GLY A 1 81 ? 1.170 1.410 8.868 1.00 98.44 81 GLY A CA 1
ATOM 656 C C . GLY A 1 81 ? 2.022 0.378 9.596 1.00 98.44 81 GLY A C 1
ATOM 657 O O . GLY A 1 81 ? 3.150 0.656 10.000 1.00 98.44 81 GLY A O 1
ATOM 658 N N . ASN A 1 82 ? 1.467 -0.824 9.767 1.00 98.25 82 ASN A N 1
ATOM 659 C CA . ASN A 1 82 ? 2.153 -1.982 10.354 1.00 98.25 82 ASN A CA 1
ATOM 660 C C . ASN A 1 82 ? 2.800 -1.717 11.723 1.00 98.25 82 ASN A C 1
ATOM 662 O O . ASN A 1 82 ? 3.792 -2.348 12.088 1.00 98.25 82 ASN A O 1
ATOM 666 N N . ILE A 1 83 ? 2.220 -0.803 12.502 1.00 98.00 83 ILE A N 1
ATOM 667 C CA . ILE A 1 83 ? 2.654 -0.544 13.873 1.00 98.00 83 ILE A CA 1
ATOM 668 C C . ILE A 1 83 ? 2.369 -1.803 14.694 1.00 98.00 83 ILE A C 1
ATOM 670 O O . ILE A 1 83 ? 1.232 -2.275 14.742 1.00 98.00 83 ILE A O 1
ATOM 674 N N . ILE A 1 84 ? 3.411 -2.363 15.309 1.00 96.56 84 ILE A N 1
ATOM 675 C CA . ILE A 1 84 ? 3.310 -3.603 16.082 1.00 96.56 84 ILE A CA 1
ATOM 676 C C . ILE A 1 84 ? 2.389 -3.375 17.288 1.00 96.56 84 ILE A C 1
ATOM 678 O O . ILE A 1 84 ? 2.623 -2.486 18.100 1.00 96.56 84 ILE A O 1
ATOM 682 N N . GLY A 1 85 ? 1.358 -4.211 17.391 1.00 95.31 85 GLY A N 1
ATOM 683 C CA . GLY A 1 85 ? 0.353 -4.205 18.454 1.00 95.31 85 GLY A CA 1
ATOM 684 C C . GLY A 1 85 ? -0.987 -4.651 17.882 1.00 95.31 85 GLY A C 1
ATOM 685 O O . GLY A 1 85 ? -1.412 -4.167 16.831 1.00 95.31 85 GLY A O 1
ATOM 686 N N . ARG A 1 86 ? -1.636 -5.625 18.526 1.00 93.25 86 ARG A N 1
ATOM 687 C CA . ARG A 1 86 ? -2.887 -6.215 18.018 1.00 93.25 86 ARG A CA 1
ATOM 688 C C . ARG A 1 86 ? -3.964 -5.142 17.864 1.00 93.25 86 ARG A C 1
ATOM 690 O O . ARG A 1 86 ? -4.624 -5.079 16.833 1.00 93.25 86 ARG A O 1
ATOM 697 N N . GLU A 1 87 ? -4.070 -4.262 18.848 1.00 96.62 87 GLU A N 1
ATOM 698 C CA . GLU A 1 87 ? -5.011 -3.151 18.897 1.00 96.62 87 GLU A CA 1
ATOM 699 C C . GLU A 1 87 ? -4.881 -2.210 17.692 1.00 96.62 87 GLU A C 1
ATOM 701 O O . GLU A 1 87 ? -5.886 -1.715 17.181 1.00 96.62 87 GLU A O 1
ATOM 706 N N . PHE A 1 88 ? -3.664 -1.994 17.182 1.00 98.06 88 PHE A N 1
ATOM 707 C CA . PHE A 1 88 ? -3.457 -1.170 15.995 1.00 98.06 88 PHE A CA 1
ATOM 708 C C . PHE A 1 88 ? -3.963 -1.876 14.741 1.00 98.06 88 PHE A C 1
ATOM 710 O O . PHE A 1 88 ? -4.604 -1.241 13.904 1.00 98.06 88 PHE A O 1
ATOM 717 N N . PHE A 1 89 ? -3.725 -3.182 14.616 1.00 98.12 89 PHE A N 1
ATOM 718 C CA . PHE A 1 89 ? -4.208 -3.952 13.474 1.00 98.12 89 PHE A CA 1
ATOM 719 C C . PHE A 1 89 ? -5.736 -4.087 13.477 1.00 98.12 89 PHE A C 1
ATOM 721 O O . PHE A 1 89 ? -6.348 -3.868 12.435 1.00 98.12 89 PHE A O 1
ATOM 728 N N . GLU A 1 90 ? -6.361 -4.343 14.630 1.00 97.00 90 GLU A N 1
ATOM 729 C CA . GLU A 1 90 ? -7.828 -4.384 14.774 1.00 97.00 90 GLU A CA 1
ATOM 730 C C . GLU A 1 90 ? -8.490 -3.074 14.315 1.00 97.00 90 GLU A C 1
ATOM 732 O O . GLU A 1 90 ? -9.534 -3.077 13.663 1.00 97.00 90 GLU A O 1
ATOM 737 N N . GLN A 1 91 ? -7.866 -1.931 14.609 1.00 97.50 91 GLN A N 1
ATOM 738 C CA . GLN A 1 91 ? -8.393 -0.618 14.232 1.00 97.50 91 GLN A CA 1
ATOM 739 C C . GLN A 1 91 ? -8.171 -0.273 12.752 1.00 97.50 91 GLN A C 1
ATOM 741 O O . GLN A 1 91 ? -8.957 0.490 12.170 1.00 97.50 91 GLN A O 1
ATOM 746 N N . ASN A 1 92 ? -7.099 -0.795 12.146 1.00 98.44 92 ASN A N 1
ATOM 747 C CA . ASN A 1 92 ? -6.621 -0.337 10.842 1.00 98.44 92 ASN A CA 1
ATOM 748 C C . ASN A 1 92 ? -6.814 -1.325 9.691 1.00 98.44 92 ASN A C 1
ATOM 750 O O . ASN A 1 92 ? -6.808 -0.874 8.549 1.00 98.44 92 ASN A O 1
ATOM 754 N N . VAL A 1 93 ? -7.027 -2.616 9.952 1.00 97.88 93 VAL A N 1
ATOM 755 C CA . VAL A 1 93 ? -7.160 -3.655 8.921 1.00 97.88 93 VAL A CA 1
ATOM 756 C C . VAL A 1 93 ? -8.489 -4.378 9.103 1.00 97.88 93 VAL A C 1
ATOM 758 O O . VAL A 1 93 ? -8.695 -5.096 10.074 1.00 97.88 93 VAL A O 1
ATOM 761 N N . GLN A 1 94 ? -9.417 -4.180 8.166 1.00 94.44 94 GLN A N 1
ATOM 762 C CA . GLN A 1 94 ? -10.792 -4.673 8.294 1.00 94.44 94 GLN A CA 1
ATOM 763 C C . GLN A 1 94 ? -11.099 -5.801 7.308 1.00 94.44 94 GLN A C 1
ATOM 765 O O . GLN A 1 94 ? -10.715 -5.774 6.130 1.00 94.44 94 GLN A O 1
ATOM 770 N N . ALA A 1 95 ? -11.866 -6.782 7.786 1.00 92.81 95 ALA A N 1
ATOM 771 C CA . ALA A 1 95 ? -12.483 -7.769 6.918 1.00 92.81 95 ALA A CA 1
ATOM 772 C C . ALA A 1 95 ? -13.399 -7.064 5.907 1.00 92.81 95 ALA A C 1
ATOM 774 O O . ALA A 1 95 ? -14.017 -6.034 6.183 1.00 92.81 95 ALA A O 1
ATOM 775 N N . ARG A 1 96 ? -13.476 -7.616 4.697 1.00 85.31 96 ARG A N 1
ATOM 776 C CA . ARG A 1 96 ? -14.351 -7.086 3.659 1.00 85.31 96 ARG A CA 1
ATOM 777 C C . ARG A 1 96 ? -15.762 -7.434 4.088 1.00 85.31 96 ARG A C 1
ATOM 779 O O . ARG A 1 96 ? -16.145 -8.597 4.064 1.00 85.31 96 ARG A O 1
ATOM 786 N N . VAL A 1 97 ? -16.524 -6.423 4.469 1.00 81.38 97 VAL A N 1
ATOM 787 C CA . VAL A 1 97 ? -17.955 -6.591 4.680 1.00 81.38 97 VAL A CA 1
ATOM 788 C C . VAL A 1 97 ? -18.567 -6.885 3.313 1.00 81.38 97 VAL A C 1
ATOM 790 O O . VAL A 1 97 ? -18.305 -6.167 2.340 1.00 81.38 97 VAL A O 1
ATOM 793 N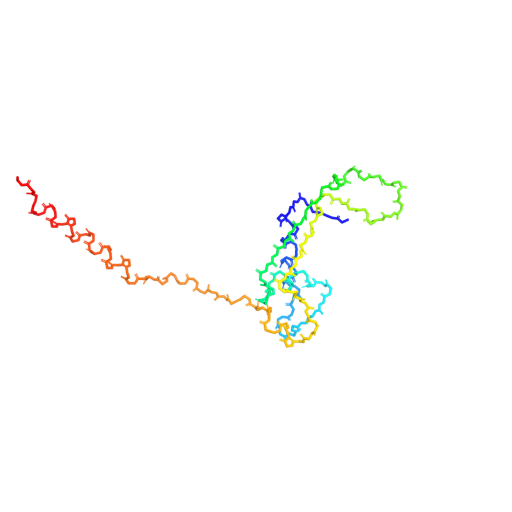 N . SER A 1 98 ? -19.338 -7.966 3.206 1.00 65.12 98 SER A N 1
ATOM 794 C CA . SER A 1 98 ? -20.165 -8.224 2.033 1.00 65.12 98 SER A CA 1
ATOM 795 C C . SER A 1 98 ? -21.214 -7.117 1.952 1.00 65.12 98 SER A C 1
ATOM 797 O O . SER A 1 98 ? -22.287 -7.177 2.544 1.00 65.12 98 SER A O 1
ATOM 799 N N . GLY A 1 99 ? -20.887 -6.049 1.228 1.00 51.31 99 GLY A N 1
ATOM 800 C CA . GLY A 1 99 ? -21.883 -5.090 0.797 1.00 51.31 99 GLY A CA 1
ATOM 801 C C . GLY A 1 99 ? -22.837 -5.824 -0.131 1.00 51.31 99 GLY A C 1
ATOM 802 O O . GLY A 1 99 ? -22.518 -6.042 -1.299 1.00 51.31 99 GLY A O 1
ATOM 803 N N . GLY A 1 100 ? -24.001 -6.213 0.385 1.00 49.03 100 GLY A N 1
ATOM 804 C CA . GLY A 1 100 ? -25.177 -6.394 -0.443 1.00 49.03 100 GLY A CA 1
ATOM 805 C C . GLY A 1 100 ? -25.409 -5.072 -1.155 1.00 49.03 100 GLY A C 1
ATOM 806 O O . GLY A 1 100 ? -26.020 -4.164 -0.601 1.00 49.03 100 GLY A O 1
ATOM 807 N N . GLY A 1 101 ? -24.870 -4.946 -2.366 1.00 49.25 101 GLY A N 1
ATOM 808 C CA . GLY A 1 101 ? -25.177 -3.874 -3.297 1.00 49.25 101 GLY A CA 1
ATOM 809 C C . GLY A 1 101 ? -26.620 -4.009 -3.768 1.00 49.25 101 GLY A C 1
ATOM 810 O O . GLY A 1 101 ? -26.877 -4.184 -4.955 1.00 49.25 101 GLY A O 1
ATOM 811 N N . GLY A 1 102 ? -27.577 -3.952 -2.843 1.00 49.53 102 GLY A N 1
ATOM 812 C CA . GLY A 1 102 ? -28.915 -3.530 -3.179 1.00 49.53 102 GLY A CA 1
ATOM 813 C C . GLY A 1 102 ? -28.766 -2.108 -3.683 1.00 49.53 102 GLY A C 1
ATOM 814 O O . GLY A 1 102 ? -28.381 -1.224 -2.922 1.00 49.53 102 GLY A O 1
ATOM 815 N N . ARG A 1 103 ? -29.020 -1.892 -4.978 1.00 53.38 103 ARG A N 1
ATOM 816 C CA . ARG A 1 103 ? -29.312 -0.557 -5.495 1.00 53.38 103 ARG A CA 1
ATOM 817 C C . ARG A 1 103 ? -30.407 0.007 -4.597 1.00 53.38 103 ARG A C 1
ATOM 819 O O . ARG A 1 103 ? -31.568 -0.372 -4.746 1.00 53.38 103 ARG A O 1
ATOM 826 N N . THR A 1 104 ? -30.055 0.872 -3.653 1.00 46.53 104 THR A N 1
ATOM 827 C CA . THR A 1 104 ? -31.036 1.731 -3.015 1.00 46.53 104 THR A CA 1
ATOM 828 C C . THR A 1 104 ? -31.548 2.609 -4.133 1.00 46.53 104 THR A C 1
ATOM 830 O O . THR A 1 104 ? -30.879 3.503 -4.647 1.00 46.53 104 THR A O 1
ATOM 833 N N . LYS A 1 105 ? -32.730 2.242 -4.607 1.00 45.94 105 LYS A N 1
ATOM 834 C CA . LYS A 1 105 ? -33.538 3.068 -5.468 1.00 45.94 105 LYS A CA 1
ATOM 835 C C . LYS A 1 105 ? -33.774 4.376 -4.701 1.00 45.94 105 LYS A C 1
ATOM 837 O O . LYS A 1 105 ? -34.634 4.434 -3.832 1.00 45.94 105 LYS A O 1
ATOM 842 N N . SER A 1 106 ? -32.960 5.399 -4.969 1.00 53.38 106 SER A N 1
ATOM 843 C CA . SER A 1 106 ? -33.125 6.721 -4.364 1.00 53.38 106 SER A CA 1
ATOM 844 C C . SER A 1 106 ? -34.509 7.263 -4.729 1.00 53.38 106 SER A C 1
ATOM 846 O O . SER A 1 106 ? -34.765 7.444 -5.914 1.00 53.38 106 SER A O 1
ATOM 848 N N . PRO A 1 107 ? -35.395 7.608 -3.783 1.00 57.12 107 PRO A N 1
ATOM 849 C CA . PRO A 1 107 ? -36.710 8.174 -4.115 1.00 57.12 107 PR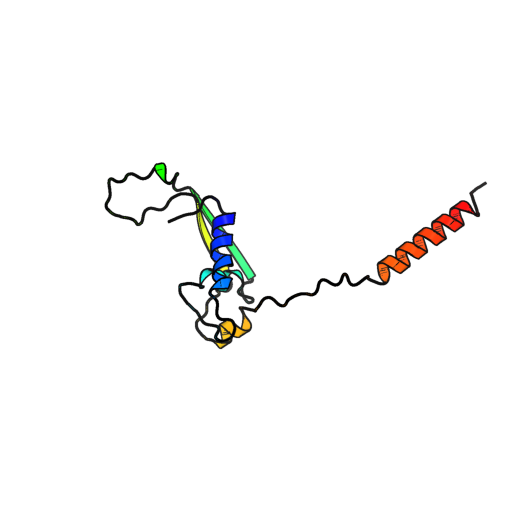O A CA 1
ATOM 850 C C . PRO A 1 107 ? -36.604 9.421 -5.013 1.00 57.12 107 PRO A C 1
ATOM 852 O O . PRO A 1 107 ? -37.507 9.720 -5.787 1.00 57.12 107 PRO A O 1
ATOM 855 N N . ALA A 1 108 ? -35.446 10.089 -5.001 1.00 63.94 108 ALA A N 1
ATOM 856 C CA . ALA A 1 108 ? -35.102 11.165 -5.917 1.00 63.94 108 ALA A CA 1
ATOM 857 C C . ALA A 1 108 ? -35.218 10.802 -7.414 1.00 63.94 108 ALA A C 1
ATOM 859 O O . ALA A 1 108 ? -35.692 11.646 -8.167 1.00 63.94 108 ALA A O 1
ATOM 860 N N . TYR A 1 109 ? -34.836 9.593 -7.868 1.00 57.62 109 TYR A N 1
ATOM 861 C CA . TYR A 1 109 ? -34.933 9.252 -9.302 1.00 57.62 109 TYR A CA 1
ATOM 862 C C . TYR A 1 109 ? -36.379 8.964 -9.731 1.00 57.62 109 TYR A C 1
ATOM 864 O O . TYR A 1 109 ? -36.732 9.247 -10.873 1.00 57.62 109 TYR A O 1
ATOM 872 N N . GLU A 1 110 ? -37.224 8.435 -8.838 1.00 60.47 110 GLU A N 1
ATOM 873 C CA . GLU A 1 110 ? -38.645 8.216 -9.143 1.00 60.47 110 GLU A CA 1
ATOM 874 C C . GLU A 1 110 ? -39.385 9.5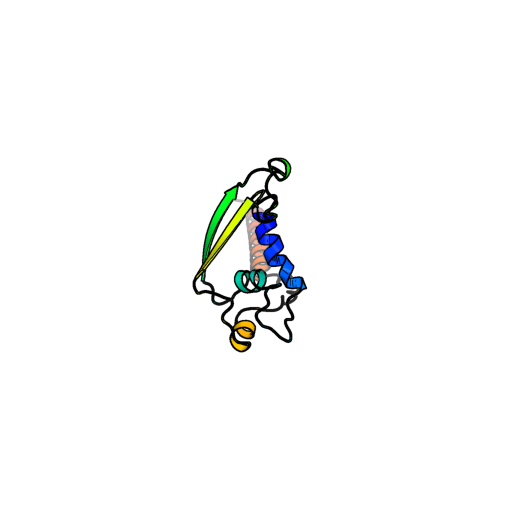45 -9.242 1.00 60.47 110 GLU A C 1
ATOM 876 O O . GLU A 1 110 ? -40.132 9.762 -10.192 1.00 60.47 110 GLU A O 1
ATOM 881 N N . VAL A 1 111 ? -39.105 10.476 -8.326 1.00 66.56 111 VAL A N 1
ATOM 882 C CA . VAL A 1 111 ? -39.691 11.823 -8.352 1.00 66.56 111 VAL A CA 1
ATOM 883 C C . VAL A 1 111 ? -39.244 12.594 -9.598 1.00 66.56 111 VAL A C 1
ATOM 885 O O . VAL A 1 111 ? -40.071 13.238 -10.242 1.00 66.56 111 VAL A O 1
ATOM 888 N N . TRP A 1 112 ? -37.966 12.494 -9.984 1.00 61.53 112 TRP A N 1
ATOM 889 C CA . TRP A 1 112 ? -37.467 13.112 -11.218 1.00 61.53 112 TRP A CA 1
ATOM 890 C C . TRP A 1 112 ? -38.102 12.493 -12.466 1.00 61.53 112 TRP A C 1
ATOM 892 O O . TRP A 1 112 ? -38.527 13.223 -13.357 1.00 61.53 112 TRP A O 1
ATOM 902 N N . GLY A 1 113 ? -38.222 11.163 -12.516 1.00 65.38 113 GLY A N 1
ATOM 903 C CA . GLY A 1 113 ? -38.867 10.455 -13.622 1.00 65.38 113 GLY A CA 1
ATOM 904 C C . GLY A 1 113 ? -40.329 10.861 -13.794 1.00 65.38 113 GLY A C 1
ATOM 905 O O . GLY A 1 113 ? -40.722 11.250 -14.891 1.00 65.38 113 GLY A O 1
ATOM 906 N N . VAL A 1 114 ? -41.100 10.861 -12.699 1.00 70.44 114 VAL A N 1
ATOM 907 C CA . VAL A 1 114 ? -42.506 11.294 -12.688 1.00 70.44 114 VAL A CA 1
ATOM 908 C C . VAL A 1 114 ? -42.626 12.766 -13.091 1.00 70.44 114 VAL A C 1
ATOM 910 O O . VAL A 1 114 ? -43.456 13.097 -13.939 1.00 70.44 114 VAL A O 1
ATOM 913 N N . GLY A 1 115 ? -41.762 13.635 -12.554 1.00 67.44 115 GLY A N 1
ATOM 914 C CA . GLY A 1 115 ? -41.721 15.058 -12.891 1.00 67.44 115 GLY A CA 1
ATOM 915 C C . GLY A 1 115 ? -41.454 15.314 -14.376 1.00 67.44 115 GLY A C 1
ATOM 916 O O . GLY A 1 115 ? -42.171 16.097 -14.995 1.00 67.44 115 GLY A O 1
ATOM 917 N N . VAL A 1 116 ? -40.489 14.606 -14.972 1.00 71.69 116 VAL A N 1
ATOM 918 C CA . VAL A 1 116 ? -40.180 14.700 -16.409 1.00 71.69 116 VAL A CA 1
ATOM 919 C C . VAL A 1 116 ? -41.337 14.181 -17.265 1.00 71.69 116 VAL A C 1
ATOM 921 O O . VAL A 1 116 ? -41.700 14.837 -18.239 1.00 71.69 116 VAL A O 1
ATOM 924 N N . THR A 1 117 ? -41.974 13.061 -16.903 1.00 68.81 117 THR A N 1
ATOM 925 C CA . THR A 1 117 ? -43.144 12.559 -17.648 1.00 68.81 117 THR A CA 1
ATOM 926 C C . THR A 1 117 ? -44.358 13.481 -17.559 1.00 68.81 117 THR A C 1
ATOM 928 O O . THR A 1 117 ? -45.038 13.672 -18.564 1.00 68.81 117 THR A O 1
ATOM 931 N N . LEU A 1 118 ? -44.626 14.089 -16.398 1.00 68.12 118 LEU A N 1
ATOM 932 C CA . LEU A 1 118 ? -45.734 15.037 -16.235 1.00 68.12 118 LEU A CA 1
ATOM 933 C C . LEU A 1 118 ? -45.484 16.336 -17.009 1.00 68.12 118 LEU A C 1
ATOM 935 O O . LEU A 1 118 ? -46.396 16.838 -17.662 1.00 68.12 118 LEU A O 1
ATOM 939 N N . LEU A 1 119 ? -44.250 16.853 -16.991 1.00 64.94 119 LEU A N 1
ATOM 940 C CA . LEU A 1 119 ? -43.853 18.007 -17.801 1.00 64.94 119 LEU A CA 1
ATOM 941 C C . LEU A 1 119 ? -43.972 17.715 -19.298 1.00 64.94 119 LEU A C 1
ATOM 943 O O . LEU A 1 119 ? -44.535 18.527 -20.027 1.00 64.94 119 LEU A O 1
ATOM 947 N N . ALA A 1 120 ? -43.511 16.550 -19.756 1.00 65.06 120 ALA A N 1
ATOM 948 C CA . ALA A 1 120 ? -43.651 16.147 -21.153 1.00 65.06 120 ALA A CA 1
ATOM 949 C C . ALA A 1 120 ? -45.129 16.044 -21.567 1.00 65.06 120 ALA A C 1
ATOM 951 O O . ALA A 1 120 ? -45.505 16.571 -22.612 1.00 65.06 120 ALA A O 1
ATOM 952 N N . ALA A 1 121 ? -45.979 15.450 -20.721 1.00 65.00 121 ALA A N 1
ATOM 953 C CA . ALA A 1 121 ? -47.417 15.352 -20.967 1.00 65.00 121 ALA A CA 1
ATOM 954 C C . ALA A 1 121 ? -48.097 16.734 -21.030 1.00 65.00 121 ALA A C 1
ATOM 956 O O . ALA A 1 121 ? -48.916 16.975 -21.917 1.00 65.00 121 ALA A O 1
ATOM 957 N N . LEU A 1 122 ? -47.724 17.665 -20.144 1.00 60.88 122 LEU A N 1
ATOM 958 C CA . LEU A 1 122 ? -48.222 19.046 -20.154 1.00 60.88 122 LEU A CA 1
ATOM 959 C C . LEU A 1 122 ? -47.796 19.807 -21.415 1.00 60.88 122 LEU A C 1
ATOM 961 O O . LEU A 1 122 ? -48.623 20.483 -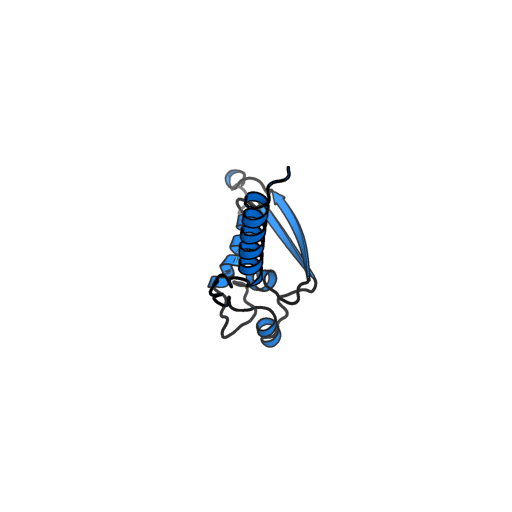22.020 1.00 60.88 122 LEU A O 1
ATOM 965 N N . VAL A 1 123 ? -46.544 19.655 -21.853 1.00 63.41 123 VAL A N 1
ATOM 966 C CA . VAL A 1 123 ? -46.048 20.280 -23.090 1.00 63.41 123 VAL A CA 1
ATOM 967 C C . VAL A 1 123 ? -46.762 19.717 -24.324 1.00 63.41 123 VAL A C 1
ATOM 969 O O . VAL A 1 123 ? -47.056 20.470 -25.249 1.00 63.41 123 VAL A O 1
ATOM 972 N N . THR A 1 124 ? -47.113 18.426 -24.335 1.00 57.91 124 THR A N 1
ATOM 973 C CA . THR A 1 124 ? -47.903 17.833 -25.430 1.00 57.91 124 THR A CA 1
ATOM 974 C C . THR A 1 124 ? -49.387 18.201 -25.391 1.00 57.91 124 THR A C 1
ATOM 976 O O . THR A 1 124 ? -50.013 18.282 -26.442 1.00 57.91 124 THR A O 1
ATOM 979 N N . ALA A 1 125 ? -49.960 18.433 -24.205 1.00 59.97 125 ALA A N 1
ATOM 980 C CA . ALA A 1 125 ? -51.379 18.757 -24.043 1.00 59.97 125 ALA A CA 1
ATOM 981 C C . ALA A 1 125 ? -51.688 20.248 -24.258 1.00 59.97 125 ALA A C 1
ATOM 983 O O . ALA A 1 125 ? -52.799 20.590 -24.652 1.00 59.97 125 ALA A O 1
ATOM 984 N N . PHE A 1 126 ? -50.708 21.126 -24.027 1.00 59.44 126 PHE A N 1
ATOM 985 C CA . PHE A 1 126 ? -50.854 22.580 -24.142 1.00 59.44 126 PHE A CA 1
ATOM 986 C C . PHE A 1 126 ? -49.874 23.186 -25.146 1.00 59.44 126 PHE A C 1
ATOM 988 O O . PHE A 1 126 ? -49.393 24.300 -24.947 1.00 59.44 126 PHE A O 1
ATOM 995 N N . GLY A 1 127 ? -49.574 22.435 -26.212 1.00 46.47 127 GLY A N 1
ATOM 996 C CA . GLY A 1 127 ? -48.736 22.872 -27.321 1.00 46.47 127 GLY A CA 1
ATOM 997 C C . GLY A 1 127 ? -49.009 24.328 -27.698 1.00 46.47 127 GLY A C 1
ATOM 998 O O . GLY A 1 127 ? -50.134 24.702 -28.024 1.00 46.47 127 GLY A O 1
ATOM 999 N N . VAL A 1 128 ? -47.938 25.110 -27.587 1.00 54.41 128 VAL A N 1
ATOM 1000 C CA . VAL A 1 128 ? -47.778 26.503 -27.997 1.00 54.41 128 VAL A CA 1
ATOM 1001 C C . VAL A 1 128 ? -48.438 26.720 -29.361 1.00 54.41 128 VAL A C 1
ATOM 1003 O O . VAL A 1 128 ? -48.027 26.105 -30.345 1.00 54.41 128 VAL A O 1
ATOM 1006 N N . GLY A 1 129 ? -49.470 27.564 -29.388 1.00 45.78 129 GLY A N 1
ATOM 1007 C CA . GLY A 1 129 ? -49.923 28.249 -30.598 1.00 45.78 129 GLY A CA 1
ATOM 1008 C C . GLY A 1 129 ? -49.092 29.497 -30.838 1.00 45.78 129 GLY A C 1
ATOM 1009 O O . GLY A 1 129 ? -48.729 30.146 -29.830 1.00 45.78 129 GLY A O 1
#

Radius of gyration: 25.87 Å; Cα contacts (8 Å, |Δi|>4): 141; chains: 1; bounding box: 79×46×50 Å

pLDDT: mean 83.16, std 17.5, range [45.78, 98.69]

Secondary structure (DSSP, 8-state):
--BSSHHHHHHHHHHGGGG--SSS----TTSHHHHHHT-TT--EEEEEEEE---GGG--TTSS-TT---SEEEEEEEES----SSHHHHHHH--------------HHHHHHHHHHHHHHHHHHHS---

Solvent-accessible surface area (backbone atoms only — not comparable to full-atom values): 7831 Å² total; per-residue (Å²): 79,60,20,96,37,71,67,55,46,57,46,56,32,48,54,22,51,82,74,53,52,79,92,67,40,62,91,44,89,78,28,45,54,22,46,43,76,54,22,62,77,42,75,48,75,52,73,52,74,49,77,54,47,52,75,85,70,59,70,90,83,56,100,62,87,74,57,58,23,28,33,41,75,50,74,49,58,39,53,71,53,79,60,86,50,49,71,53,31,64,73,23,49,76,78,83,73,83,73,78,79,68,79,74,77,53,69,67,58,58,53,49,51,52,52,53,52,52,50,53,50,49,52,68,75,63,58,84,128

Mean predicted aligned error: 13.06 Å

Nearest PDB structures (foldseek):
  5jys-assembly1_A  TM=9.597E-01  e=2.204E-05  Saccharomyces cerevisiae S288C
  1smb-assembly1_A  TM=8.753E-01  e=1.582E-05  Homo sapiens
  5vhg-assembly1_A  TM=8.682E-01  e=5.672E-04  Homo sapiens
  3q2r-assembly1_A  TM=7.308E-01  e=1.366E-02  Homo sapiens

Sequence (129 aa):
MGYANVTAAVQAWGDERALFDFDRPRFTHETGHFSQLVWKGTRTVGCARFYCGGYADRRDDDDDDDDAYGWYVVCQYFPVGNIIGREFFEQNVQARVSGGGGRTKSPAYEVWGVGVTLLAALVTAFGVG